Protein AF-A0A2H1G3E7-F1 (afdb_monomer_lite)

InterPro domains:
  IPR053247 G protein-coupled receptor GPR1/git3-like [PTHR42058] (2-161)

Structure (mmCIF, N/CA/C/O backbone):
data_AF-A0A2H1G3E7-F1
#
_entry.id   AF-A0A2H1G3E7-F1
#
loop_
_atom_site.group_PDB
_atom_site.id
_atom_site.type_symbol
_atom_site.label_atom_id
_atom_site.label_alt_id
_atom_site.label_comp_id
_atom_site.label_asym_id
_atom_site.label_entity_id
_atom_site.label_seq_id
_atom_site.pdbx_PDB_ins_code
_atom_site.Cartn_x
_atom_site.Cartn_y
_atom_site.Cartn_z
_atom_site.occupancy
_atom_site.B_iso_or_equiv
_atom_site.auth_seq_id
_atom_site.auth_comp_id
_atom_site.auth_asym_id
_atom_site.auth_atom_id
_atom_site.pdbx_PDB_model_num
ATOM 1 N N . MET A 1 1 ? 21.986 -1.055 -33.055 1.00 60.47 1 MET A N 1
ATOM 2 C CA . MET A 1 1 ? 22.393 -1.679 -31.779 1.00 60.47 1 MET A CA 1
ATOM 3 C C . MET A 1 1 ? 21.128 -1.886 -30.976 1.00 60.47 1 MET A C 1
ATOM 5 O O . MET A 1 1 ? 20.372 -0.934 -30.850 1.00 60.47 1 MET A O 1
ATOM 9 N N . SER A 1 2 ? 20.859 -3.111 -30.537 1.00 80.38 2 SER A N 1
ATOM 10 C CA . SER A 1 2 ? 19.642 -3.446 -29.790 1.00 80.38 2 SER A CA 1
ATOM 11 C C . SER A 1 2 ? 19.973 -3.584 -28.308 1.00 80.38 2 SER A C 1
ATOM 13 O O . SER A 1 2 ? 21.085 -3.990 -27.969 1.00 80.38 2 SER A O 1
ATOM 15 N N . CYS A 1 3 ? 19.028 -3.247 -27.433 1.00 80.50 3 CYS A N 1
ATOM 16 C CA . CYS A 1 3 ? 19.205 -3.453 -25.999 1.00 80.50 3 CYS A CA 1
ATOM 17 C C . CYS A 1 3 ? 19.366 -4.956 -25.694 1.00 80.50 3 CYS A C 1
ATOM 19 O O . CYS A 1 3 ? 18.672 -5.778 -26.302 1.00 80.50 3 CYS A O 1
ATOM 21 N N . PRO A 1 4 ? 20.277 -5.340 -24.781 1.00 85.31 4 PRO A N 1
ATOM 22 C CA . PRO A 1 4 ? 20.382 -6.724 -24.340 1.00 85.31 4 PRO A CA 1
ATOM 23 C C . PRO A 1 4 ? 19.099 -7.125 -23.606 1.00 85.31 4 PRO A C 1
ATOM 25 O O . PRO A 1 4 ? 18.548 -6.341 -22.838 1.00 85.31 4 PRO A O 1
ATOM 28 N N . VAL A 1 5 ? 18.621 -8.352 -23.810 1.00 82.94 5 VAL A N 1
ATOM 29 C CA . VAL A 1 5 ? 17.479 -8.876 -23.044 1.00 82.94 5 VAL A CA 1
ATOM 30 C C . VAL A 1 5 ? 17.823 -8.891 -21.545 1.00 82.94 5 VAL A C 1
ATOM 32 O O . VAL A 1 5 ? 18.939 -9.283 -21.199 1.00 82.94 5 VAL A O 1
ATOM 35 N N . PRO A 1 6 ? 16.922 -8.464 -20.637 1.00 82.19 6 PRO A N 1
ATOM 36 C CA . PRO A 1 6 ? 15.493 -8.161 -20.811 1.00 82.19 6 PRO A CA 1
ATOM 37 C C . PRO A 1 6 ? 15.154 -6.676 -21.077 1.00 82.19 6 PRO A C 1
ATOM 39 O O . PRO A 1 6 ? 13.992 -6.292 -20.960 1.00 82.19 6 PRO A O 1
ATOM 42 N N . PHE A 1 7 ? 16.135 -5.826 -21.381 1.00 84.44 7 PHE A N 1
ATOM 43 C CA . PHE A 1 7 ? 15.924 -4.388 -21.562 1.00 84.44 7 PHE A CA 1
ATOM 44 C C . PHE A 1 7 ? 15.283 -4.064 -22.916 1.00 84.44 7 PHE A C 1
ATOM 46 O O . PHE A 1 7 ? 15.568 -4.703 -23.928 1.00 84.44 7 PHE A O 1
ATOM 53 N N . LEU A 1 8 ? 14.435 -3.036 -22.935 1.00 84.19 8 LEU A N 1
ATOM 54 C CA . LEU A 1 8 ? 13.682 -2.596 -24.113 1.00 84.19 8 LEU A CA 1
ATOM 55 C C . LEU A 1 8 ? 14.099 -1.180 -24.516 1.00 84.19 8 LEU A C 1
ATOM 57 O O . LEU A 1 8 ? 14.437 -0.363 -23.659 1.00 84.19 8 LEU A O 1
ATOM 61 N N . SER A 1 9 ? 14.078 -0.885 -25.815 1.00 80.75 9 SER A N 1
ATOM 62 C CA . SER A 1 9 ? 14.388 0.452 -26.328 1.00 80.75 9 SER A CA 1
ATOM 63 C C . SER A 1 9 ? 13.268 1.431 -25.977 1.00 80.75 9 SER A C 1
ATOM 65 O O . SER A 1 9 ? 12.092 1.148 -26.203 1.00 80.75 9 SER A O 1
ATOM 67 N N . ALA A 1 10 ? 13.627 2.606 -25.456 1.00 74.31 10 ALA A N 1
ATOM 68 C CA . ALA A 1 10 ? 12.658 3.659 -25.151 1.00 74.31 10 ALA A CA 1
ATOM 69 C C . ALA A 1 10 ? 11.949 4.196 -26.408 1.00 74.31 10 ALA A C 1
ATOM 71 O O . ALA A 1 10 ? 10.805 4.636 -26.323 1.00 74.31 10 ALA A O 1
ATOM 72 N N . ALA A 1 11 ? 12.624 4.155 -27.563 1.00 74.19 11 ALA A N 1
ATOM 73 C CA . ALA A 1 11 ? 12.136 4.726 -28.818 1.00 74.19 11 ALA A CA 1
ATOM 74 C C . ALA A 1 11 ? 10.924 3.980 -29.402 1.00 74.19 11 ALA A C 1
ATOM 76 O O . ALA A 1 11 ? 10.157 4.568 -30.159 1.00 74.19 11 ALA A O 1
ATOM 77 N N . ASP A 1 12 ? 10.730 2.713 -29.027 1.00 76.69 12 ASP A N 1
ATOM 78 C CA . ASP A 1 12 ? 9.654 1.868 -29.560 1.00 76.69 12 ASP A CA 1
ATOM 79 C C . ASP A 1 12 ? 8.294 2.145 -28.896 1.00 76.69 12 ASP A C 1
ATOM 81 O O . ASP A 1 12 ? 7.263 1.634 -29.335 1.00 76.69 12 ASP A O 1
ATOM 85 N N . PHE A 1 13 ? 8.267 2.954 -27.832 1.00 74.44 13 PHE A N 1
ATOM 86 C CA . PHE A 1 13 ? 7.066 3.212 -27.045 1.00 74.44 13 PHE A CA 1
ATOM 87 C C . PHE A 1 13 ? 6.813 4.715 -26.924 1.00 74.44 13 PHE A C 1
ATOM 89 O O . PHE A 1 13 ? 7.654 5.430 -26.366 1.00 74.44 13 PHE A O 1
ATOM 96 N N . PRO A 1 14 ? 5.641 5.210 -27.364 1.00 68.56 14 PRO A N 1
ATOM 97 C CA . PRO A 1 14 ? 5.340 6.629 -27.283 1.00 68.56 14 PRO A CA 1
ATOM 98 C C . PRO A 1 14 ? 5.337 7.114 -25.820 1.00 68.56 14 PRO A C 1
ATOM 100 O O . PRO A 1 14 ? 5.073 6.334 -24.894 1.00 68.56 14 PRO A O 1
ATOM 103 N N . PRO A 1 15 ? 5.627 8.404 -25.587 1.00 63.38 15 PRO A N 1
ATOM 104 C CA . PRO A 1 15 ? 5.598 9.022 -24.262 1.00 63.38 15 PRO A CA 1
ATOM 105 C C . PRO A 1 15 ? 4.170 9.352 -23.778 1.00 63.38 15 PRO A C 1
ATOM 107 O O . PRO A 1 15 ? 4.004 10.166 -22.880 1.00 63.38 15 PRO A O 1
ATOM 110 N N . THR A 1 16 ? 3.130 8.770 -24.380 1.00 62.12 16 THR A N 1
ATOM 111 C CA . THR A 1 16 ? 1.725 9.083 -24.087 1.00 62.12 16 THR A CA 1
ATOM 112 C C . THR A 1 16 ? 1.050 7.978 -23.266 1.00 62.12 16 THR A C 1
ATOM 114 O O . THR A 1 16 ? 1.137 6.793 -23.602 1.00 62.12 16 THR A O 1
ATOM 117 N N . GLY A 1 17 ? 0.340 8.379 -22.203 1.00 58.88 17 GLY A N 1
ATOM 118 C CA . GLY A 1 17 ? -0.436 7.503 -21.317 1.00 58.88 17 GLY A CA 1
ATOM 119 C C . GLY A 1 17 ? 0.352 6.809 -20.192 1.00 58.88 17 GLY A C 1
ATOM 120 O O . GLY A 1 17 ? 1.562 6.596 -20.269 1.00 58.88 17 GLY A O 1
ATOM 121 N N . GLY A 1 18 ? -0.362 6.422 -19.128 1.00 63.31 18 GLY A N 1
ATOM 122 C CA . GLY A 1 18 ? 0.188 5.723 -17.959 1.00 63.31 18 GLY A CA 1
ATOM 123 C C . GLY A 1 18 ? 0.604 6.674 -16.840 1.00 63.31 18 GLY A C 1
ATOM 124 O O . GLY A 1 18 ? -0.182 6.876 -15.923 1.00 63.31 18 GLY A O 1
ATOM 125 N N . CYS A 1 19 ? 1.809 7.240 -16.922 1.00 59.06 19 CYS A N 1
ATOM 126 C CA . CYS A 1 19 ? 2.262 8.330 -16.059 1.00 59.06 19 CYS A CA 1
ATOM 127 C C . CYS A 1 19 ? 2.438 9.578 -16.931 1.00 59.06 19 CYS A C 1
ATOM 129 O O . CYS A 1 19 ? 3.456 9.734 -17.606 1.00 59.06 19 CYS A O 1
ATOM 131 N N . GLU A 1 20 ? 1.434 10.445 -16.968 1.00 51.34 20 GLU A N 1
ATOM 132 C CA . GLU A 1 20 ? 1.466 11.657 -17.786 1.00 51.34 20 GLU A CA 1
ATOM 133 C C . GLU A 1 20 ? 1.907 12.833 -16.906 1.00 51.34 20 GLU A C 1
ATOM 135 O O . GLU A 1 20 ? 1.096 13.676 -16.540 1.00 51.34 20 GLU A O 1
ATOM 140 N N . TYR A 1 21 ? 3.195 12.892 -16.523 1.00 47.47 21 TYR A N 1
ATOM 141 C CA . TYR A 1 21 ? 3.778 14.205 -16.222 1.00 47.47 21 TYR A CA 1
ATOM 142 C C . TYR A 1 21 ? 4.306 14.808 -17.512 1.00 47.47 21 TYR A C 1
ATOM 144 O O . TYR A 1 21 ? 5.062 14.190 -18.265 1.00 47.47 21 TYR A O 1
ATOM 152 N N . SER A 1 22 ? 3.892 16.045 -17.754 1.00 37.72 22 SER A N 1
ATOM 153 C CA . SER A 1 22 ? 4.557 16.935 -18.685 1.00 37.72 22 SER A CA 1
ATOM 154 C C . SER A 1 22 ? 6.003 17.099 -18.224 1.00 37.72 22 SER A C 1
ATOM 156 O O . SER A 1 22 ? 6.268 17.406 -17.063 1.00 37.72 22 SER A O 1
ATOM 158 N N . VAL A 1 23 ? 6.947 16.944 -19.148 1.00 43.62 23 VAL A N 1
ATOM 159 C CA . VAL A 1 23 ? 8.379 17.272 -19.009 1.00 43.62 23 VAL A CA 1
ATOM 160 C C . VAL A 1 23 ? 8.654 18.689 -18.455 1.00 43.62 23 VAL A C 1
ATOM 162 O O . VAL A 1 23 ? 9.810 19.035 -18.229 1.00 43.62 23 VAL A O 1
ATOM 165 N N . SER A 1 24 ? 7.624 19.509 -18.210 1.00 40.50 24 SER A N 1
ATOM 166 C CA . SER A 1 24 ? 7.722 20.849 -17.628 1.00 40.50 24 SER A CA 1
ATOM 167 C C . SER A 1 24 ? 7.839 20.916 -16.098 1.00 40.50 24 SER A C 1
ATOM 169 O O . SER A 1 24 ? 8.248 21.967 -15.616 1.00 40.50 24 SER A O 1
ATOM 171 N N . ASP A 1 25 ? 7.525 19.863 -15.328 1.00 41.25 25 ASP A N 1
ATOM 172 C CA . ASP A 1 25 ? 7.577 19.929 -13.846 1.00 41.25 25 ASP A CA 1
ATOM 173 C C . ASP A 1 25 ? 8.930 19.523 -13.230 1.00 41.25 25 ASP A C 1
ATOM 175 O O . ASP A 1 25 ? 9.170 19.747 -12.044 1.00 41.25 25 ASP A O 1
ATOM 179 N N . ILE A 1 26 ? 9.860 18.983 -14.026 1.00 43.03 26 ILE A N 1
ATOM 180 C CA . ILE A 1 26 ? 11.228 18.665 -13.583 1.00 43.03 26 ILE A CA 1
ATOM 181 C C . ILE A 1 26 ? 12.226 19.404 -14.475 1.00 43.03 26 ILE A C 1
ATOM 183 O O . ILE A 1 26 ? 12.980 18.816 -15.250 1.00 43.03 26 ILE A O 1
ATOM 187 N N . MET A 1 27 ? 12.265 20.729 -14.360 1.00 41.34 27 MET A N 1
ATOM 188 C CA . MET A 1 27 ? 13.462 21.458 -14.770 1.00 41.34 27 MET A CA 1
ATOM 189 C C . MET A 1 27 ? 14.613 21.049 -13.840 1.00 41.34 27 MET A C 1
ATOM 191 O O . MET A 1 27 ? 14.699 21.512 -12.708 1.00 41.34 27 MET A O 1
ATOM 195 N N . GLY A 1 28 ? 15.520 20.203 -14.330 1.00 42.50 28 GLY A N 1
ATOM 196 C CA . GLY A 1 28 ? 16.890 20.157 -13.818 1.00 42.50 28 GLY A CA 1
ATOM 197 C C . GLY A 1 28 ? 17.300 18.908 -13.040 1.00 42.50 28 GLY A C 1
ATOM 198 O O . GLY A 1 28 ? 17.544 18.958 -11.839 1.00 42.50 28 GLY A O 1
ATOM 199 N N . LYS A 1 29 ? 17.616 17.838 -13.771 1.00 38.09 29 LYS A N 1
ATOM 200 C CA . LYS A 1 29 ? 18.945 17.238 -13.604 1.00 38.09 29 LYS A CA 1
ATOM 201 C C . LYS A 1 29 ? 19.461 16.714 -14.936 1.00 38.09 29 LYS A C 1
ATOM 203 O O . LYS A 1 29 ? 19.309 15.555 -15.294 1.00 38.09 29 LYS A O 1
ATOM 208 N N . ILE A 1 30 ? 20.122 17.624 -15.645 1.00 40.31 30 ILE A N 1
ATOM 209 C CA . ILE A 1 30 ? 21.290 17.282 -16.446 1.00 40.31 30 ILE A CA 1
ATOM 210 C C . ILE A 1 30 ? 22.272 16.609 -15.478 1.00 40.31 30 ILE A C 1
ATOM 212 O O . ILE A 1 30 ? 22.965 17.283 -14.720 1.00 40.31 30 ILE A O 1
ATOM 216 N N . ILE A 1 31 ? 22.290 15.284 -15.459 1.00 41.94 31 ILE A N 1
ATOM 217 C CA . ILE A 1 31 ? 23.534 14.548 -15.273 1.00 41.94 31 ILE A CA 1
ATOM 218 C C . ILE A 1 31 ? 23.617 13.665 -16.523 1.00 41.94 31 ILE A C 1
ATOM 220 O O . ILE A 1 31 ? 22.784 12.789 -16.721 1.00 41.94 31 ILE A O 1
ATOM 224 N N . ASP A 1 32 ? 24.548 14.013 -17.413 1.00 37.50 32 ASP A N 1
ATOM 225 C CA . ASP A 1 32 ? 24.996 13.227 -18.577 1.00 37.50 32 ASP A CA 1
ATOM 226 C C . ASP A 1 32 ? 24.155 13.207 -19.877 1.00 37.50 32 ASP A C 1
ATOM 228 O O . ASP A 1 32 ? 24.193 12.243 -20.643 1.00 37.50 32 ASP A O 1
ATOM 232 N N . GLY A 1 33 ? 23.487 14.316 -20.219 1.00 42.19 33 GLY A N 1
ATOM 233 C CA . GLY A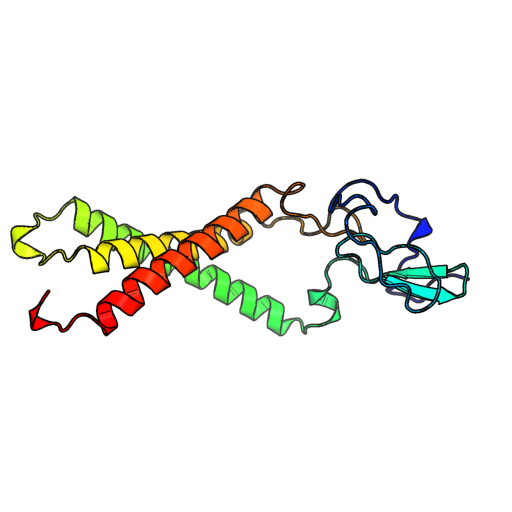 1 33 ? 23.233 14.668 -21.629 1.00 42.19 33 GLY A CA 1
ATOM 234 C C . GLY A 1 33 ? 22.388 13.698 -22.474 1.00 42.19 33 GLY A C 1
ATOM 235 O O . GLY A 1 33 ? 22.596 13.642 -23.683 1.00 42.19 33 GLY A O 1
ATOM 236 N N . ASN A 1 34 ? 21.433 12.965 -21.892 1.00 41.28 34 ASN A N 1
ATOM 237 C CA . ASN A 1 34 ? 20.484 12.141 -22.650 1.00 41.28 34 ASN A CA 1
ATOM 238 C C . ASN A 1 34 ? 19.019 12.350 -22.227 1.00 41.28 34 ASN A C 1
ATOM 240 O O . ASN A 1 34 ? 18.724 12.730 -21.097 1.00 41.28 34 ASN A O 1
ATOM 244 N N . LEU A 1 35 ? 18.147 12.125 -23.218 1.00 47.09 35 LEU A N 1
ATOM 245 C CA . LEU A 1 35 ? 16.694 12.312 -23.307 1.00 47.09 35 LEU A CA 1
ATOM 246 C C . LEU A 1 35 ? 15.921 12.100 -21.992 1.00 47.09 35 LEU A C 1
ATOM 248 O O . LEU A 1 35 ? 16.056 11.066 -21.345 1.00 47.09 35 LEU A O 1
ATOM 252 N N . ALA A 1 36 ? 15.074 13.080 -21.670 1.00 45.16 36 ALA A N 1
ATOM 253 C CA . ALA A 1 36 ? 14.205 13.128 -20.501 1.00 45.16 36 ALA A CA 1
ATOM 254 C C . ALA A 1 36 ? 13.469 11.800 -20.246 1.00 45.16 36 ALA A C 1
ATOM 256 O O . ALA A 1 36 ? 12.670 11.350 -21.069 1.00 45.16 36 ALA A O 1
ATOM 257 N N . ASP A 1 37 ? 13.742 11.200 -19.087 1.00 48.53 37 ASP A N 1
ATOM 258 C CA . ASP A 1 37 ? 13.033 10.021 -18.604 1.00 48.53 37 ASP A CA 1
ATOM 259 C C . ASP A 1 37 ? 11.610 10.427 -18.189 1.00 48.53 37 ASP A C 1
ATOM 261 O O . ASP A 1 37 ? 11.397 11.425 -17.488 1.00 48.53 37 ASP A O 1
ATOM 265 N N . LEU A 1 38 ? 10.620 9.6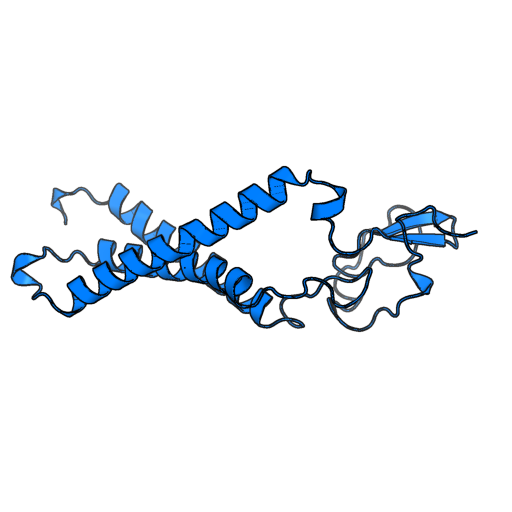78 -18.665 1.00 55.72 38 LEU A N 1
ATOM 266 C CA . LEU A 1 38 ? 9.231 9.826 -18.238 1.00 55.72 38 LEU A CA 1
ATOM 267 C C . LEU A 1 38 ? 9.076 9.355 -16.783 1.00 55.72 38 LEU A C 1
ATOM 269 O O . LEU A 1 38 ? 9.831 8.486 -16.339 1.00 55.72 38 LEU A O 1
ATOM 273 N N . PRO A 1 39 ? 8.066 9.852 -16.046 1.00 57.16 39 PRO A N 1
ATOM 274 C CA . PRO A 1 39 ? 7.836 9.451 -14.657 1.00 57.16 39 PRO A CA 1
ATOM 275 C C . PRO A 1 39 ? 7.748 7.944 -14.529 1.00 57.16 39 PRO A C 1
ATOM 277 O O . PRO A 1 39 ? 6.858 7.309 -15.095 1.00 57.16 39 PRO A O 1
ATOM 280 N N . GLY A 1 40 ? 8.620 7.365 -13.714 1.00 61.75 40 GLY A N 1
ATOM 281 C CA . GLY A 1 40 ? 8.494 5.970 -13.309 1.00 61.75 40 GLY A CA 1
ATOM 282 C C . GLY A 1 40 ? 8.962 4.942 -14.337 1.00 61.75 40 GLY A C 1
ATOM 283 O O . GLY A 1 40 ? 8.917 3.751 -14.018 1.00 61.75 40 GLY A O 1
ATOM 284 N N . ARG A 1 41 ? 9.462 5.355 -15.511 1.00 73.75 41 ARG A N 1
ATOM 285 C CA . ARG A 1 41 ? 10.339 4.484 -16.304 1.00 73.75 41 ARG A CA 1
ATOM 286 C C . ARG A 1 41 ? 11.716 4.439 -15.626 1.00 73.75 41 ARG A C 1
ATO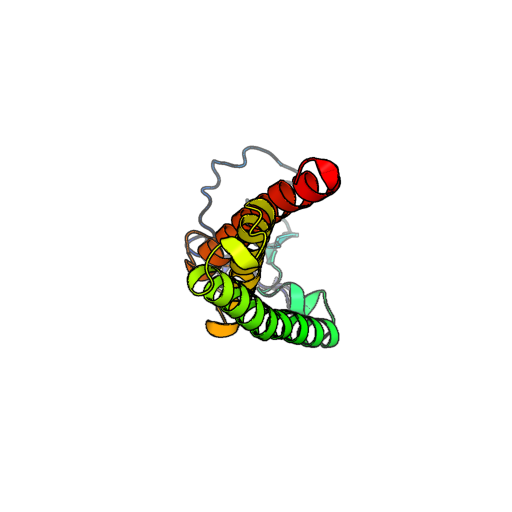M 288 O O . ARG A 1 41 ? 12.102 5.351 -14.905 1.00 73.75 41 ARG A O 1
ATOM 295 N N . LEU A 1 42 ? 12.403 3.308 -15.760 1.00 77.12 42 LEU A N 1
ATOM 296 C CA . LEU A 1 42 ? 13.769 3.120 -15.264 1.00 77.12 42 LEU A CA 1
ATOM 297 C C . LEU A 1 42 ? 14.658 2.946 -16.486 1.00 77.12 42 LEU A C 1
ATOM 299 O O . LEU A 1 42 ? 14.884 1.815 -16.930 1.00 77.12 42 LEU A O 1
ATOM 303 N N . CYS A 1 43 ? 15.081 4.064 -17.064 1.00 76.94 43 CYS A N 1
ATOM 304 C CA . CYS A 1 43 ? 15.848 4.082 -18.297 1.00 76.94 43 CYS A CA 1
ATOM 305 C C . CYS A 1 43 ? 17.270 4.592 -18.060 1.00 76.94 43 CYS A C 1
ATOM 307 O O . CYS A 1 43 ? 17.523 5.452 -17.221 1.00 76.94 43 CYS A O 1
ATOM 309 N N . SER A 1 44 ? 18.223 4.052 -18.814 1.00 75.31 44 SER A N 1
ATOM 310 C CA . SER A 1 44 ? 19.600 4.536 -18.821 1.00 75.31 44 SER A CA 1
ATOM 311 C C . SER A 1 44 ? 20.113 4.622 -20.253 1.00 75.31 44 SER A C 1
ATOM 313 O O . SER A 1 44 ? 19.832 3.755 -21.089 1.00 75.31 44 SER A O 1
ATOM 315 N N . ALA A 1 45 ? 20.841 5.696 -20.548 1.00 73.25 45 ALA A N 1
ATOM 316 C CA . ALA A 1 45 ? 21.474 5.886 -21.842 1.00 73.25 45 ALA A CA 1
ATOM 317 C C . ALA A 1 45 ? 22.734 5.020 -21.923 1.00 73.25 45 ALA A C 1
ATOM 319 O O . ALA A 1 45 ? 23.713 5.253 -21.220 1.00 73.25 45 ALA A O 1
ATOM 320 N N . VAL A 1 46 ? 22.704 4.008 -22.789 1.00 73.62 46 VAL A N 1
ATOM 321 C CA . VAL A 1 46 ? 23.855 3.126 -23.046 1.00 73.62 46 VAL A CA 1
ATOM 322 C C . VAL A 1 46 ? 24.779 3.760 -24.090 1.00 73.62 46 VAL A C 1
ATOM 324 O O . VAL A 1 46 ? 25.983 3.521 -24.120 1.00 73.62 46 VAL A O 1
ATOM 327 N N . THR A 1 47 ? 24.224 4.584 -24.977 1.00 72.44 47 THR A N 1
ATOM 328 C CA . THR A 1 47 ? 24.943 5.346 -26.008 1.00 72.44 47 THR A CA 1
ATOM 329 C C . THR A 1 47 ? 24.181 6.650 -26.269 1.00 72.44 47 THR A C 1
ATOM 331 O O . THR A 1 47 ? 23.003 6.735 -25.939 1.00 72.44 47 THR A O 1
ATOM 334 N N . SER A 1 48 ? 24.805 7.647 -26.907 1.00 67.62 48 SER A N 1
ATOM 335 C CA . SER A 1 48 ? 24.191 8.949 -27.247 1.00 67.62 48 SER A CA 1
ATOM 336 C C . SER A 1 48 ? 22.912 8.879 -28.098 1.00 67.62 48 SER A C 1
ATOM 338 O O . SER A 1 48 ? 22.222 9.881 -28.254 1.00 67.62 48 SER A O 1
ATOM 340 N N . THR A 1 49 ? 22.596 7.717 -28.674 1.00 67.44 49 THR A N 1
ATOM 341 C CA . THR A 1 49 ? 21.394 7.478 -29.488 1.00 67.44 49 THR A CA 1
ATOM 342 C C . THR A 1 49 ? 20.547 6.302 -28.999 1.00 67.44 49 THR A C 1
ATOM 344 O O . THR A 1 49 ? 19.519 6.009 -29.606 1.00 67.44 49 THR A O 1
ATOM 347 N N . LEU A 1 50 ? 20.958 5.610 -27.927 1.00 75.19 50 LEU A N 1
ATOM 348 C CA . LEU A 1 50 ? 20.293 4.400 -27.444 1.00 75.19 50 LEU A CA 1
ATOM 349 C C . LEU A 1 50 ? 20.028 4.476 -25.939 1.00 75.19 50 LEU A C 1
ATOM 351 O O . LEU A 1 50 ? 20.942 4.359 -25.118 1.00 75.19 50 LEU A O 1
ATOM 355 N N . THR A 1 51 ? 18.745 4.583 -25.605 1.00 78.25 51 THR A N 1
ATOM 356 C CA . THR A 1 51 ? 18.231 4.536 -24.236 1.00 78.25 51 THR A CA 1
ATOM 357 C C . THR A 1 51 ? 17.538 3.200 -24.004 1.00 78.25 51 THR A C 1
ATOM 359 O O . THR A 1 51 ? 16.562 2.876 -24.685 1.00 78.25 51 THR A O 1
ATOM 362 N N . CYS A 1 52 ? 18.039 2.430 -23.039 1.00 82.25 52 CYS A N 1
ATOM 363 C CA . CYS A 1 52 ? 17.489 1.130 -22.672 1.00 82.25 52 CYS A CA 1
ATOM 364 C C . CYS A 1 52 ? 16.748 1.229 -21.336 1.00 82.25 52 CYS A C 1
ATOM 366 O O . CYS A 1 52 ? 17.263 1.795 -20.373 1.00 82.25 52 CYS A O 1
ATOM 368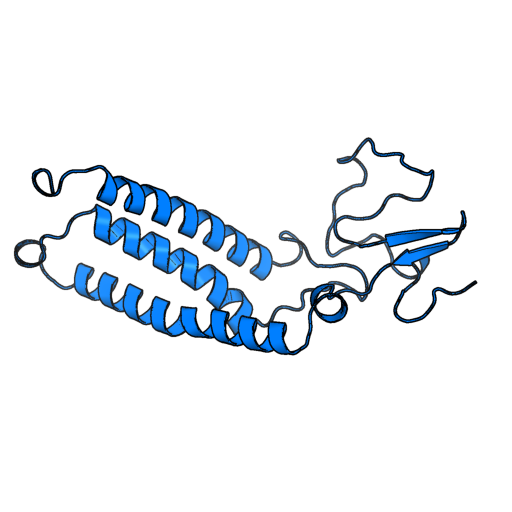 N N . CYS A 1 53 ? 15.549 0.656 -21.282 1.00 82.12 53 CYS A N 1
ATOM 369 C CA . CYS A 1 53 ? 14.653 0.715 -20.134 1.00 82.12 53 CYS A CA 1
ATOM 370 C C . CYS A 1 53 ? 14.391 -0.672 -19.552 1.00 82.12 53 CYS A C 1
ATOM 372 O O . CYS A 1 53 ? 14.307 -1.668 -20.280 1.00 82.12 53 CYS A O 1
ATOM 374 N N . LEU A 1 54 ? 14.228 -0.729 -18.231 1.00 84.75 54 LEU A N 1
ATOM 375 C CA . LEU A 1 54 ? 13.794 -1.936 -17.537 1.00 84.75 54 LEU A CA 1
ATOM 376 C C . LEU A 1 54 ? 12.289 -2.169 -17.779 1.00 84.75 54 LEU A C 1
ATOM 378 O O . LEU A 1 54 ? 11.502 -1.227 -17.648 1.00 84.75 54 LEU A O 1
ATOM 382 N N . PRO A 1 55 ? 11.858 -3.403 -18.096 1.00 84.88 55 PRO A N 1
ATOM 383 C CA . PRO A 1 55 ? 10.444 -3.712 -18.261 1.00 84.88 55 PRO A CA 1
ATOM 384 C C . PRO A 1 55 ? 9.643 -3.510 -16.967 1.00 84.88 55 PRO A C 1
ATOM 386 O O . PRO A 1 55 ? 10.105 -3.773 -15.850 1.00 84.88 55 PRO A O 1
ATOM 389 N N . CYS A 1 56 ? 8.392 -3.090 -17.135 1.00 81.69 56 CYS A N 1
ATOM 390 C CA . CYS A 1 56 ? 7.418 -2.926 -16.072 1.00 81.69 56 CYS A CA 1
ATOM 391 C C . CYS A 1 56 ? 6.982 -4.299 -15.543 1.00 81.69 56 CYS A C 1
ATOM 393 O O . CYS A 1 56 ? 6.095 -4.977 -16.047 1.00 81.69 56 CYS A O 1
ATOM 395 N N . ASN A 1 57 ? 7.717 -4.732 -14.533 1.00 76.56 57 ASN A N 1
ATOM 396 C CA . ASN A 1 57 ? 7.256 -4.886 -13.163 1.00 76.56 57 ASN A CA 1
ATOM 397 C C . ASN A 1 57 ? 8.526 -5.027 -12.324 1.00 76.56 57 ASN A C 1
ATOM 399 O O . ASN A 1 57 ? 9.008 -6.126 -12.072 1.00 76.56 57 ASN A O 1
ATOM 403 N N . LYS A 1 58 ? 9.118 -3.894 -11.925 1.00 72.88 58 LYS A N 1
ATOM 404 C CA . LYS A 1 58 ? 10.451 -3.849 -11.287 1.00 72.88 58 LYS A CA 1
ATOM 405 C C . LYS A 1 58 ? 10.644 -4.901 -10.187 1.00 72.88 58 LYS A C 1
ATOM 407 O O . LYS A 1 58 ? 11.703 -5.505 -10.081 1.00 72.88 58 LYS A O 1
ATOM 412 N N . GLN A 1 59 ? 9.579 -5.196 -9.441 1.00 75.75 59 GLN A N 1
ATOM 413 C CA . GLN A 1 59 ? 9.579 -6.182 -8.367 1.00 75.75 59 GLN A CA 1
ATOM 414 C C . GLN A 1 59 ? 9.991 -7.589 -8.823 1.00 75.75 59 GLN A C 1
ATOM 416 O O . GLN A 1 59 ? 10.704 -8.262 -8.092 1.00 75.75 59 GLN A O 1
ATOM 421 N N . LYS A 1 60 ? 9.615 -8.017 -10.033 1.00 78.81 60 LYS A N 1
ATOM 422 C CA . LYS A 1 60 ? 9.969 -9.337 -10.580 1.00 78.81 60 LYS A CA 1
ATOM 423 C C . LYS A 1 60 ? 11.455 -9.463 -10.923 1.00 78.81 60 LYS A C 1
ATOM 425 O O . LYS A 1 60 ? 11.982 -10.569 -10.954 1.00 78.81 60 LYS A O 1
ATOM 430 N N . TRP A 1 61 ? 12.111 -8.340 -11.197 1.00 78.38 61 TRP A N 1
ATOM 431 C CA . TRP A 1 61 ? 13.523 -8.290 -11.582 1.00 78.38 61 TRP A CA 1
ATOM 432 C C . TRP A 1 61 ? 14.442 -8.002 -10.395 1.00 78.38 61 TRP A C 1
ATOM 434 O O . TRP A 1 61 ? 15.613 -8.362 -10.429 1.00 78.38 61 TRP A O 1
ATOM 444 N N . THR A 1 62 ? 13.917 -7.370 -9.343 1.00 82.00 62 THR A N 1
ATOM 445 C CA . THR A 1 62 ? 14.673 -7.032 -8.129 1.00 82.00 62 THR A CA 1
ATOM 446 C C . THR A 1 62 ? 14.478 -8.045 -7.000 1.00 82.00 62 THR A C 1
ATOM 448 O O . THR A 1 62 ? 15.413 -8.287 -6.242 1.00 82.00 62 THR A O 1
ATOM 451 N N . TYR A 1 63 ? 13.288 -8.638 -6.868 1.00 81.88 63 TYR A N 1
ATOM 452 C CA . TYR A 1 63 ? 12.953 -9.531 -5.759 1.00 81.88 63 TYR A CA 1
ATOM 453 C C . TYR A 1 63 ? 12.749 -10.976 -6.217 1.00 81.88 63 TYR A C 1
ATOM 455 O O . TYR A 1 63 ? 12.321 -11.255 -7.336 1.00 81.88 63 TYR A O 1
ATOM 463 N N . THR A 1 64 ? 13.050 -11.912 -5.318 1.00 84.81 64 THR A N 1
ATOM 464 C CA . THR A 1 64 ? 12.849 -13.347 -5.538 1.00 84.81 64 THR A CA 1
ATOM 465 C C . THR A 1 64 ? 11.361 -13.711 -5.538 1.00 84.81 64 THR A C 1
ATOM 467 O O . THR A 1 64 ? 10.526 -13.000 -4.980 1.00 84.81 64 THR A O 1
ATOM 470 N N . ASN A 1 65 ? 11.009 -14.862 -6.120 1.00 81.31 65 ASN A N 1
ATOM 471 C CA . ASN A 1 65 ? 9.616 -15.338 -6.161 1.00 81.31 65 ASN A CA 1
ATOM 472 C C . ASN A 1 65 ? 8.988 -15.508 -4.763 1.00 81.31 65 ASN A C 1
ATOM 474 O O . ASN A 1 65 ? 7.783 -15.328 -4.599 1.00 81.31 65 ASN A O 1
ATOM 478 N N . GLU A 1 66 ? 9.813 -15.788 -3.752 1.00 84.12 66 GLU A N 1
ATOM 479 C CA . GLU A 1 66 ? 9.405 -15.886 -2.348 1.00 84.12 66 GLU A CA 1
ATOM 480 C C . GLU A 1 66 ? 8.814 -14.581 -1.805 1.00 84.12 66 GLU A C 1
ATOM 482 O O . GLU A 1 66 ? 7.866 -14.594 -1.021 1.00 84.12 66 GLU A O 1
ATOM 487 N N . PHE A 1 67 ? 9.334 -13.442 -2.261 1.00 83.44 67 PHE A N 1
ATOM 488 C CA . PHE A 1 67 ? 8.843 -12.133 -1.854 1.00 83.44 67 PHE A CA 1
ATOM 489 C C . PHE A 1 67 ? 7.408 -11.890 -2.330 1.00 83.44 67 PHE A C 1
ATOM 491 O O . PHE A 1 67 ? 6.577 -11.436 -1.547 1.00 83.44 67 PHE A O 1
ATOM 498 N N . ASN A 1 68 ? 7.093 -12.260 -3.576 1.00 81.00 68 ASN A N 1
ATOM 499 C CA . ASN A 1 68 ? 5.737 -12.122 -4.117 1.00 81.00 68 ASN A CA 1
ATOM 500 C C . ASN A 1 68 ? 4.738 -12.981 -3.333 1.00 81.00 68 ASN A C 1
ATOM 502 O O . ASN A 1 68 ? 3.670 -12.501 -2.966 1.00 81.00 68 ASN A O 1
ATOM 506 N N . ARG A 1 69 ? 5.124 -14.217 -2.983 1.00 85.25 69 ARG A N 1
ATOM 507 C CA . ARG A 1 69 ? 4.295 -15.099 -2.152 1.00 85.25 69 ARG A CA 1
ATOM 508 C C . ARG A 1 69 ? 4.025 -14.499 -0.771 1.00 85.25 69 ARG A C 1
ATOM 510 O O . ARG A 1 69 ? 2.891 -14.526 -0.304 1.00 85.25 69 ARG A O 1
ATOM 517 N N . ASN A 1 70 ? 5.047 -13.948 -0.121 1.00 87.38 70 ASN A N 1
ATOM 518 C CA . ASN A 1 70 ? 4.894 -13.344 1.203 1.00 87.38 70 ASN A CA 1
ATOM 519 C C . ASN A 1 70 ? 4.046 -12.062 1.164 1.00 87.38 70 ASN A C 1
ATOM 521 O O . ASN A 1 70 ? 3.261 -11.826 2.082 1.00 87.38 70 ASN A O 1
ATOM 525 N N . LEU A 1 71 ? 4.163 -11.261 0.100 1.00 85.56 71 LEU A N 1
ATOM 526 C CA . LEU A 1 71 ? 3.305 -10.095 -0.117 1.00 85.56 71 LEU A CA 1
ATOM 527 C C . LEU A 1 71 ? 1.837 -10.489 -0.298 1.00 85.56 71 LEU A C 1
ATOM 529 O O . LEU A 1 71 ? 0.972 -9.892 0.341 1.00 85.56 71 LEU A O 1
ATOM 533 N N . ASP A 1 72 ? 1.556 -11.518 -1.100 1.00 85.75 72 ASP A N 1
ATOM 534 C CA . ASP A 1 72 ? 0.190 -12.015 -1.291 1.00 85.75 72 ASP A CA 1
ATOM 535 C C . ASP A 1 72 ? -0.429 -12.473 0.035 1.00 85.75 72 ASP A C 1
ATOM 537 O O . ASP A 1 72 ? -1.574 -12.134 0.341 1.00 85.75 72 ASP A O 1
ATOM 541 N N . VAL A 1 73 ? 0.341 -13.183 0.867 1.00 88.38 73 VAL A N 1
ATOM 542 C CA . VAL A 1 73 ? -0.103 -13.584 2.210 1.00 88.38 73 VAL A CA 1
ATOM 543 C C . VAL A 1 73 ? -0.392 -12.357 3.079 1.00 88.38 73 VAL A C 1
ATOM 545 O O . VAL A 1 73 ? -1.439 -12.301 3.724 1.00 88.38 73 VAL A O 1
ATOM 548 N N . ALA A 1 74 ? 0.484 -11.349 3.074 1.00 86.88 74 ALA A N 1
ATOM 549 C CA . ALA A 1 74 ? 0.288 -10.128 3.853 1.00 86.88 74 ALA A CA 1
ATOM 550 C C . ALA A 1 74 ? -0.985 -9.365 3.441 1.00 86.88 74 ALA A C 1
ATOM 552 O O . ALA A 1 74 ? -1.730 -8.891 4.302 1.00 86.88 74 ALA A O 1
ATOM 553 N N . PHE A 1 75 ? -1.292 -9.286 2.143 1.00 88.62 75 PHE A N 1
ATOM 554 C CA . PHE A 1 75 ? -2.544 -8.685 1.678 1.00 88.62 75 PHE A CA 1
ATOM 555 C C . PHE A 1 75 ? -3.765 -9.493 2.120 1.00 88.62 75 PHE A C 1
ATOM 557 O O . PHE A 1 75 ? -4.745 -8.911 2.586 1.00 88.62 75 PHE A O 1
ATOM 564 N N . TRP A 1 76 ? -3.695 -10.824 2.072 1.00 91.25 76 TRP A N 1
ATOM 565 C CA . TRP A 1 76 ? -4.786 -11.684 2.530 1.00 91.25 76 TRP A CA 1
ATOM 566 C C . TRP A 1 76 ? -5.081 -11.562 4.027 1.00 91.25 76 TRP A C 1
ATOM 568 O O . TRP A 1 76 ? -6.247 -11.628 4.408 1.00 91.25 76 TRP A O 1
ATOM 578 N N . LEU A 1 77 ? -4.078 -11.313 4.876 1.00 92.12 77 LEU A N 1
ATOM 579 C CA . LEU A 1 77 ? -4.276 -11.097 6.319 1.00 92.12 77 LEU A CA 1
ATOM 580 C C . LEU A 1 77 ? -5.060 -9.814 6.649 1.00 92.12 77 LEU A C 1
ATOM 582 O O . LEU A 1 77 ? -5.683 -9.717 7.711 1.00 92.12 77 LEU A O 1
ATOM 586 N N . ASN A 1 78 ? -5.091 -8.840 5.735 1.00 93.12 78 ASN A N 1
ATOM 587 C CA . ASN A 1 78 ? -5.885 -7.624 5.915 1.00 93.12 78 ASN A CA 1
ATOM 588 C C . ASN A 1 78 ? -7.396 -7.881 5.767 1.00 93.12 78 ASN A C 1
ATOM 590 O O . ASN A 1 78 ? -8.192 -7.142 6.343 1.00 93.12 78 ASN A O 1
ATOM 594 N N . VAL A 1 79 ? -7.808 -8.949 5.072 1.00 93.31 79 VAL A N 1
ATOM 595 C CA . VAL A 1 79 ? -9.224 -9.314 4.884 1.00 93.31 79 VAL A CA 1
ATOM 596 C C . VAL A 1 79 ? -9.911 -9.711 6.203 1.00 93.31 79 VAL A C 1
ATOM 598 O O . VAL A 1 79 ? -10.891 -9.058 6.566 1.00 93.31 79 VAL A O 1
ATOM 601 N N . PRO A 1 80 ? -9.440 -10.721 6.967 1.00 94.94 80 PRO A N 1
ATOM 602 C CA . PRO A 1 80 ? -10.058 -11.073 8.246 1.00 94.94 80 PRO A C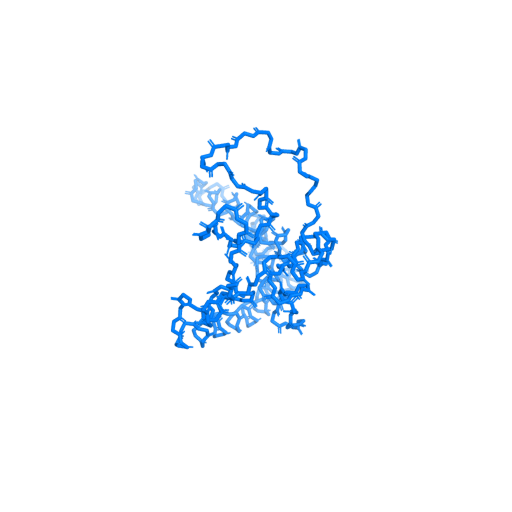A 1
ATOM 603 C C . PRO A 1 80 ? -9.935 -9.942 9.272 1.00 94.94 80 PRO A C 1
ATOM 605 O O . PRO A 1 80 ? -10.851 -9.745 10.069 1.00 94.94 80 PRO A O 1
ATOM 608 N N . SER A 1 81 ? -8.849 -9.162 9.216 1.00 93.81 81 SER A N 1
ATOM 609 C CA . SER A 1 81 ? -8.663 -7.988 10.075 1.00 93.81 81 SER A CA 1
ATOM 610 C C . SER A 1 81 ? -9.755 -6.943 9.833 1.00 93.81 81 SER A C 1
ATOM 612 O O . SER A 1 81 ? -10.384 -6.483 10.783 1.00 93.81 81 SER A O 1
ATOM 614 N N . LEU A 1 82 ? -10.055 -6.630 8.567 1.00 94.69 82 LEU A N 1
ATOM 615 C CA . LEU A 1 82 ? -11.145 -5.723 8.206 1.00 94.69 82 LEU A CA 1
ATOM 616 C C . LEU A 1 82 ? -12.503 -6.242 8.696 1.00 94.69 82 LEU A C 1
ATOM 618 O O . LEU A 1 82 ? -13.282 -5.475 9.253 1.00 94.69 82 LEU A O 1
ATOM 622 N N . ILE A 1 83 ? -12.777 -7.540 8.532 1.00 95.06 83 ILE A N 1
ATOM 623 C CA . ILE A 1 83 ? -14.030 -8.153 8.998 1.00 95.06 83 ILE A CA 1
ATOM 624 C C . ILE A 1 83 ? -14.171 -7.991 10.516 1.00 95.06 83 ILE A C 1
ATOM 626 O O . ILE A 1 83 ? -15.214 -7.544 10.989 1.00 95.06 83 ILE A O 1
ATOM 630 N N . ALA A 1 84 ? -13.121 -8.298 11.280 1.00 94.56 84 ALA A N 1
ATOM 631 C CA . ALA A 1 84 ? -13.129 -8.140 12.730 1.00 94.56 84 ALA A CA 1
ATOM 632 C C . ALA A 1 84 ? -13.356 -6.676 13.152 1.00 94.56 84 ALA A C 1
ATOM 634 O O . ALA A 1 84 ? -14.178 -6.411 14.027 1.00 94.56 84 ALA A O 1
ATOM 635 N N . LEU A 1 85 ? -12.693 -5.717 12.496 1.00 93.62 85 LEU A N 1
ATOM 636 C CA . LEU A 1 85 ? -12.852 -4.284 12.772 1.00 93.62 85 LEU A CA 1
ATOM 637 C C . LEU A 1 85 ? -14.269 -3.781 12.467 1.00 93.62 85 LEU A C 1
ATOM 639 O O . LEU A 1 85 ? -14.847 -3.039 13.260 1.00 93.62 85 LEU A O 1
ATOM 643 N N . VAL A 1 86 ? -14.863 -4.221 11.356 1.00 93.06 86 VAL A N 1
ATOM 644 C CA . VAL A 1 86 ? -16.248 -3.884 11.003 1.00 93.06 86 VAL A CA 1
ATOM 645 C C . VAL A 1 86 ? -17.226 -4.486 12.012 1.00 93.06 86 VAL A C 1
ATOM 647 O O . VAL A 1 86 ? -18.142 -3.794 12.452 1.00 93.06 86 VAL A O 1
ATOM 650 N N . LEU A 1 87 ? -17.019 -5.732 12.450 1.00 91.44 87 LEU A N 1
ATOM 651 C CA . LEU A 1 87 ? -17.841 -6.348 13.497 1.00 91.44 87 LEU A CA 1
ATOM 652 C C . LEU A 1 87 ? -17.735 -5.599 14.830 1.00 91.44 87 LEU A C 1
ATOM 654 O O . LEU A 1 87 ? -18.750 -5.416 15.505 1.00 91.44 87 LEU A O 1
ATOM 658 N N . LEU A 1 88 ? -16.546 -5.114 15.196 1.00 89.50 88 LEU A N 1
ATOM 659 C CA . LEU A 1 88 ? -16.366 -4.261 16.374 1.00 89.50 88 LEU A CA 1
ATOM 660 C C . LEU A 1 88 ? -17.126 -2.937 16.230 1.00 89.50 88 LEU A C 1
ATOM 662 O O . LEU A 1 88 ? -17.841 -2.546 17.151 1.00 89.50 88 LEU A O 1
ATOM 666 N N . LEU A 1 89 ? -17.060 -2.284 15.067 1.00 89.06 89 LEU A N 1
ATOM 667 C CA . LEU A 1 89 ? -17.815 -1.055 14.793 1.00 89.06 89 LEU A CA 1
ATOM 668 C C . LEU A 1 89 ? -19.335 -1.279 14.820 1.00 89.06 89 LEU A C 1
ATOM 670 O O . LEU A 1 89 ? -20.067 -0.446 15.351 1.00 89.06 89 LEU A O 1
ATOM 674 N N . ILE A 1 90 ? -19.823 -2.411 14.308 1.00 90.19 90 ILE A N 1
ATOM 675 C CA . ILE A 1 90 ? -21.247 -2.778 14.363 1.00 90.19 90 ILE A CA 1
ATOM 676 C C . ILE A 1 90 ? -21.674 -3.056 15.804 1.00 90.19 90 ILE A C 1
ATOM 678 O O . ILE A 1 90 ? -22.705 -2.556 16.249 1.00 90.19 90 ILE A O 1
ATOM 682 N N . THR A 1 91 ? -20.861 -3.801 16.556 1.00 88.25 91 THR A N 1
ATOM 683 C CA . THR A 1 91 ? -21.075 -4.026 17.995 1.00 88.25 91 THR A CA 1
ATOM 684 C C . THR A 1 91 ? -21.145 -2.693 18.724 1.00 88.25 91 THR A C 1
ATOM 686 O O . THR A 1 91 ? -21.955 -2.506 19.635 1.00 88.25 91 THR A O 1
ATOM 689 N N . PHE A 1 92 ? -20.342 -1.726 18.277 1.00 81.88 92 PHE A N 1
ATOM 690 C CA . PHE A 1 92 ? -20.420 -0.380 18.783 1.00 81.88 92 PHE A CA 1
ATOM 691 C C . PHE A 1 92 ? -21.733 0.322 18.413 1.00 81.88 92 PHE A C 1
ATOM 693 O O . PHE A 1 92 ? -22.426 0.820 19.292 1.00 81.88 92 PHE A O 1
ATOM 700 N N . ALA A 1 93 ? -22.169 0.302 17.164 1.00 83.75 93 ALA A N 1
ATOM 701 C CA . ALA A 1 93 ? -23.446 0.913 16.798 1.00 83.75 93 ALA A CA 1
ATOM 702 C C . ALA A 1 93 ? -24.665 0.283 17.515 1.00 83.75 93 ALA A C 1
ATOM 704 O O . ALA A 1 93 ? -25.595 1.000 17.879 1.00 83.75 93 ALA A O 1
ATOM 705 N N . ALA A 1 94 ? -24.658 -1.035 17.740 1.00 84.19 94 ALA A N 1
ATOM 706 C CA . ALA A 1 94 ? -25.802 -1.771 18.280 1.00 84.19 94 ALA A CA 1
ATOM 707 C C . ALA A 1 94 ? -25.921 -1.734 19.816 1.00 84.19 94 ALA A C 1
ATOM 709 O O . ALA A 1 94 ? -27.033 -1.801 20.342 1.00 84.19 94 ALA A O 1
ATOM 710 N N . LEU A 1 95 ? -24.802 -1.652 20.550 1.00 79.12 95 LEU A N 1
ATOM 711 C CA . LEU A 1 95 ? -24.811 -1.768 22.012 1.00 79.12 95 LEU A CA 1
ATOM 712 C C . LEU A 1 95 ? -24.843 -0.386 22.704 1.00 79.12 95 LEU A C 1
ATOM 714 O O . LEU A 1 95 ? -23.957 0.439 22.442 1.00 79.12 95 LEU A O 1
ATOM 718 N N . PRO A 1 96 ? -25.808 -0.124 23.617 1.00 61.16 96 PRO A N 1
ATOM 719 C CA . PRO A 1 96 ? -25.957 1.172 24.271 1.00 61.16 96 PRO A CA 1
ATOM 720 C C . PRO A 1 96 ? -24.704 1.590 25.053 1.00 61.16 96 PRO A C 1
ATOM 722 O O . PRO A 1 96 ? -24.114 0.806 25.801 1.00 61.16 96 PRO A O 1
ATOM 725 N N . ALA A 1 97 ? -24.342 2.873 24.933 1.00 59.69 97 ALA A N 1
ATOM 726 C CA . ALA A 1 97 ? -23.125 3.469 25.500 1.00 59.69 97 ALA A CA 1
ATOM 727 C C . ALA A 1 97 ? -22.963 3.272 27.021 1.00 59.69 97 ALA A C 1
ATOM 729 O O . ALA A 1 97 ? -21.842 3.302 27.523 1.00 59.69 97 ALA A O 1
ATOM 730 N N . LYS A 1 98 ? -24.063 3.006 27.740 1.00 55.03 98 LYS A N 1
ATOM 731 C CA . LYS A 1 98 ? -24.090 2.790 29.194 1.00 55.03 98 LYS A CA 1
ATOM 732 C C . LYS A 1 98 ? -23.309 1.565 29.685 1.00 55.03 98 LYS A C 1
ATOM 734 O O . LYS A 1 98 ? -22.901 1.582 30.836 1.00 55.03 98 LYS A O 1
ATOM 739 N N . GLN A 1 99 ? -23.111 0.525 28.867 1.00 53.62 99 GLN A N 1
ATOM 740 C CA . GLN A 1 99 ? -22.323 -0.658 29.268 1.00 53.62 99 GLN A CA 1
ATOM 741 C C . GLN A 1 99 ? -20.946 -0.745 28.601 1.00 53.62 99 GLN A C 1
ATOM 743 O O . GLN A 1 99 ? -20.077 -1.456 29.087 1.00 53.62 99 GLN A O 1
ATOM 748 N N . SER A 1 100 ? -20.724 -0.032 27.494 1.00 54.88 100 SER A N 1
ATOM 749 C CA . SER A 1 100 ? -19.515 -0.220 26.686 1.00 54.88 100 SER A CA 1
ATOM 750 C C . SER A 1 100 ? -18.312 0.624 27.123 1.00 54.88 100 SER A C 1
ATOM 752 O O . SER A 1 100 ? -17.245 0.397 26.559 1.00 54.88 100 SER A O 1
ATOM 754 N N . HIS A 1 101 ? -18.464 1.623 28.009 1.00 58.72 101 HIS A N 1
ATOM 755 C CA . HIS A 1 101 ? -17.442 2.674 28.207 1.00 58.72 101 HIS A CA 1
ATOM 756 C C . HIS A 1 101 ? -16.877 3.144 26.857 1.00 58.72 101 HIS A C 1
ATOM 758 O O . HIS A 1 101 ? -15.675 3.102 26.597 1.00 58.72 101 HIS A O 1
ATOM 764 N N . ARG A 1 102 ? -17.777 3.471 25.917 1.00 60.84 102 ARG A N 1
ATOM 765 C CA . ARG A 1 102 ? -17.383 3.752 24.539 1.00 60.84 102 ARG A CA 1
ATOM 766 C C . ARG A 1 102 ? -16.588 5.044 24.485 1.00 60.84 102 ARG A C 1
ATOM 768 O O . ARG A 1 102 ? -17.157 6.126 24.376 1.00 60.84 102 ARG A O 1
ATOM 775 N N . HIS A 1 103 ? -15.276 4.902 24.524 1.00 72.81 103 HIS A N 1
ATOM 776 C CA . HIS A 1 103 ? -14.397 6.037 24.438 1.00 72.81 103 HIS A CA 1
ATOM 777 C C . HIS A 1 103 ? -14.164 6.390 22.967 1.00 72.81 103 HIS A C 1
ATOM 779 O O . HIS A 1 103 ? -13.840 5.525 22.147 1.00 72.81 103 HIS A O 1
ATOM 785 N N . TYR A 1 104 ? -14.383 7.660 22.621 1.00 76.38 104 TYR A N 1
ATOM 786 C CA . TYR A 1 104 ? -14.350 8.156 21.239 1.00 76.38 104 TYR A CA 1
ATOM 787 C C . TYR A 1 104 ? -13.025 7.822 20.534 1.00 76.38 104 TYR A C 1
ATOM 789 O O . TYR A 1 104 ? -13.017 7.507 19.343 1.00 76.38 104 TYR A O 1
ATOM 797 N N . LEU A 1 105 ? -11.930 7.755 21.300 1.00 82.69 105 LEU A N 1
ATOM 798 C CA . LEU A 1 105 ? -10.619 7.345 20.802 1.00 82.69 105 LEU A CA 1
ATOM 799 C C . LEU A 1 105 ? -10.585 5.919 20.230 1.00 82.69 105 LEU A C 1
ATOM 801 O O . LEU A 1 105 ? -9.947 5.700 19.202 1.00 82.69 105 LEU A O 1
ATOM 805 N N . ASN A 1 106 ? -11.290 4.954 20.831 1.00 85.69 106 ASN A N 1
ATOM 806 C CA . ASN A 1 106 ? -11.295 3.576 20.327 1.00 85.69 106 ASN A CA 1
ATOM 807 C C . ASN A 1 106 ? -12.106 3.451 19.024 1.00 85.69 106 ASN A C 1
ATOM 809 O O . ASN A 1 106 ? -11.741 2.696 18.124 1.00 85.69 106 ASN A O 1
ATOM 813 N N . ILE A 1 107 ? -13.178 4.241 18.878 1.00 88.19 107 ILE A N 1
ATOM 814 C CA . ILE A 1 107 ? -13.939 4.304 17.621 1.00 88.19 107 ILE A CA 1
ATOM 815 C C . ILE A 1 107 ? -13.061 4.888 16.510 1.00 88.19 107 ILE A C 1
ATOM 817 O O . ILE A 1 107 ? -12.960 4.292 15.440 1.00 88.19 107 ILE A O 1
ATOM 821 N N . GLY A 1 108 ? -12.405 6.025 16.770 1.00 87.75 108 GLY A N 1
ATOM 822 C CA . GLY A 1 108 ? -11.521 6.683 15.805 1.00 87.75 108 GLY A CA 1
ATOM 823 C C . GLY A 1 108 ? -10.374 5.779 15.348 1.00 87.75 108 GLY A C 1
ATOM 824 O O . GLY A 1 108 ? -10.084 5.705 14.153 1.00 87.75 108 GLY A O 1
ATOM 825 N N . LEU A 1 109 ? -9.787 5.016 16.277 1.00 90.31 109 LEU A N 1
ATOM 826 C CA . LEU A 1 109 ? -8.763 4.018 15.970 1.00 90.31 109 LEU A CA 1
ATOM 827 C C . LEU A 1 109 ? -9.304 2.892 15.075 1.00 90.31 109 LEU A C 1
ATOM 829 O O . LEU A 1 109 ? -8.685 2.572 14.061 1.00 90.31 109 LEU A O 1
ATOM 833 N N . CYS A 1 110 ? -10.470 2.324 15.406 1.00 92.00 110 CYS A N 1
ATOM 834 C CA . CYS A 1 110 ? -11.095 1.266 14.604 1.00 92.00 110 CYS A CA 1
ATOM 835 C C . CYS A 1 110 ? -11.439 1.744 13.186 1.00 92.00 110 CYS A C 1
ATOM 837 O O . CYS A 1 110 ? -11.229 1.009 12.220 1.00 92.00 110 CYS A O 1
ATOM 839 N N . VAL A 1 111 ? -11.930 2.980 13.038 1.00 92.25 111 VAL A N 1
ATOM 840 C CA . VAL A 1 111 ? -12.212 3.587 11.728 1.00 92.25 111 VAL A CA 1
ATOM 841 C C . VAL A 1 111 ? -10.920 3.778 10.927 1.00 92.25 111 VAL A C 1
ATOM 843 O O . VAL A 1 111 ? -10.867 3.377 9.766 1.00 92.25 111 VAL A O 1
ATOM 846 N N . GLY A 1 112 ? -9.858 4.313 11.541 1.00 93.62 112 GLY A N 1
ATOM 847 C CA . GLY A 1 112 ? -8.557 4.492 10.885 1.00 93.62 112 GLY A CA 1
ATOM 848 C C . GLY A 1 112 ? -7.942 3.176 10.398 1.00 93.62 112 GLY A C 1
ATOM 849 O O . GLY A 1 112 ? -7.536 3.072 9.240 1.00 93.62 112 GLY A O 1
ATOM 850 N N . LEU A 1 113 ? -7.950 2.140 11.245 1.00 94.19 113 LEU A N 1
ATOM 851 C CA . LEU A 1 113 ? -7.490 0.797 10.874 1.00 94.19 113 LEU A CA 1
ATOM 852 C C . LEU A 1 113 ? -8.355 0.166 9.775 1.00 94.19 113 LEU A C 1
ATOM 854 O O . LEU A 1 113 ? -7.820 -0.495 8.890 1.00 94.19 113 LEU A O 1
ATOM 858 N N . SER A 1 114 ? -9.670 0.399 9.782 1.00 94.88 114 SER A N 1
ATOM 859 C CA . SER A 1 114 ? -10.560 -0.111 8.731 1.00 94.88 114 SER A CA 1
ATOM 860 C C . SER A 1 114 ? -10.213 0.494 7.368 1.00 94.88 114 SER A C 1
ATOM 862 O O . SER A 1 114 ? -10.082 -0.239 6.389 1.00 94.88 114 SER A O 1
ATOM 864 N N . LEU A 1 115 ? -9.990 1.814 7.302 1.00 95.06 115 LEU A N 1
ATOM 865 C CA . LEU A 1 115 ? -9.548 2.497 6.077 1.00 95.06 115 LEU A CA 1
ATOM 866 C C . LEU A 1 115 ? -8.185 1.977 5.601 1.00 95.06 115 LEU A C 1
ATOM 868 O O . LEU A 1 115 ? -8.001 1.729 4.410 1.00 95.06 115 LEU A O 1
ATOM 872 N N . LEU A 1 116 ? -7.255 1.744 6.531 1.00 95.00 116 LEU A N 1
ATOM 873 C CA . LEU A 1 116 ? -5.948 1.173 6.216 1.00 95.00 116 LEU A CA 1
ATOM 874 C C . LEU A 1 116 ? -6.062 -0.243 5.633 1.00 95.00 116 LEU A C 1
ATOM 876 O O . LEU A 1 116 ? -5.430 -0.541 4.624 1.00 95.00 116 LEU A O 1
ATOM 880 N N . CYS A 1 117 ? -6.889 -1.112 6.218 1.00 94.81 117 CYS A N 1
ATOM 881 C CA . CYS A 1 117 ? -7.100 -2.455 5.681 1.00 94.81 117 CYS A CA 1
ATOM 882 C C . CYS A 1 117 ? -7.762 -2.415 4.294 1.00 94.81 117 CYS A C 1
ATOM 884 O O . CYS A 1 117 ? -7.352 -3.160 3.403 1.00 94.81 117 CYS A O 1
ATOM 886 N N . ILE A 1 118 ? -8.728 -1.514 4.066 1.00 93.31 118 ILE A N 1
ATOM 887 C CA . ILE A 1 118 ? -9.366 -1.323 2.750 1.00 93.31 118 ILE A CA 1
ATOM 888 C C . ILE A 1 118 ? -8.327 -0.970 1.677 1.00 93.31 118 ILE A C 1
ATOM 890 O O . ILE A 1 118 ? -8.404 -1.495 0.564 1.00 93.31 118 ILE A O 1
ATOM 894 N N . ALA A 1 119 ? -7.318 -0.162 2.014 1.00 93.25 119 ALA A N 1
ATOM 895 C CA . ALA A 1 119 ? -6.243 0.203 1.094 1.00 93.25 119 ALA A CA 1
ATOM 896 C C . ALA A 1 119 ? -5.527 -1.014 0.483 1.00 93.25 119 ALA A C 1
ATOM 898 O O . ALA A 1 119 ? -5.154 -0.977 -0.690 1.00 93.25 119 ALA A O 1
ATOM 899 N N . PHE A 1 120 ? -5.381 -2.097 1.251 1.00 90.69 120 PHE A N 1
ATOM 900 C CA . PHE A 1 120 ? -4.739 -3.343 0.823 1.00 90.69 120 PHE A CA 1
ATOM 901 C C . PHE A 1 120 ? -5.707 -4.348 0.190 1.00 90.69 120 PHE A C 1
ATOM 903 O O . PHE A 1 120 ? -5.310 -5.136 -0.667 1.00 90.69 120 PHE A O 1
ATOM 910 N N . VAL A 1 121 ? -6.988 -4.307 0.559 1.00 91.25 121 VAL A N 1
ATOM 911 C CA . VAL A 1 121 ? -8.017 -5.186 -0.019 1.00 91.25 121 VAL A CA 1
ATOM 912 C C . VAL A 1 121 ? -8.371 -4.777 -1.455 1.00 91.25 121 VAL A C 1
ATOM 914 O O . VAL A 1 121 ? -8.588 -5.646 -2.297 1.00 91.25 121 VAL A O 1
ATOM 917 N N . ILE A 1 122 ? -8.378 -3.477 -1.771 1.00 88.88 122 ILE A N 1
ATOM 918 C CA . ILE A 1 122 ? -8.668 -2.959 -3.124 1.00 88.88 122 ILE A CA 1
ATOM 919 C C . ILE A 1 122 ? -7.766 -3.580 -4.215 1.00 88.88 122 ILE A C 1
ATOM 921 O O . ILE A 1 122 ? -8.312 -4.126 -5.183 1.00 88.88 122 ILE A O 1
ATOM 925 N N . PRO A 1 123 ? -6.419 -3.535 -4.108 1.00 84.88 123 PRO A N 1
ATOM 926 C CA . PRO A 1 123 ? -5.542 -4.139 -5.111 1.00 84.88 123 PRO A CA 1
ATOM 927 C C . PRO A 1 123 ? -5.646 -5.670 -5.136 1.00 84.88 123 PRO A C 1
ATOM 929 O O . PRO A 1 123 ? -5.502 -6.264 -6.203 1.00 84.88 123 PRO A O 1
ATOM 932 N N . LEU A 1 124 ? -5.973 -6.315 -4.010 1.00 85.06 124 LEU A N 1
ATOM 933 C CA . LEU A 1 124 ? -6.168 -7.766 -3.954 1.00 85.06 124 LEU A CA 1
ATOM 934 C C . LEU A 1 124 ? -7.422 -8.213 -4.723 1.00 85.06 124 LEU A C 1
ATOM 936 O O . LEU A 1 124 ? -7.382 -9.202 -5.456 1.00 85.06 124 LEU A O 1
ATOM 940 N N . ALA A 1 125 ? -8.521 -7.468 -4.581 1.00 81.12 125 ALA A N 1
ATOM 941 C CA . ALA A 1 125 ? -9.784 -7.752 -5.256 1.00 81.12 125 ALA A CA 1
ATOM 942 C C . ALA A 1 125 ? -9.731 -7.432 -6.755 1.00 81.12 125 ALA A C 1
ATOM 944 O O . ALA A 1 125 ? -10.268 -8.183 -7.566 1.00 81.12 125 ALA A O 1
ATOM 945 N N . SER A 1 126 ? -9.075 -6.329 -7.125 1.00 78.44 126 SER A N 1
ATOM 946 C CA . SER A 1 126 ? -9.059 -5.856 -8.515 1.00 78.44 126 SER A CA 1
ATOM 947 C C . SER A 1 126 ? -7.969 -6.510 -9.368 1.00 78.44 126 SER A C 1
ATOM 949 O O . SER A 1 126 ? -8.083 -6.468 -10.587 1.00 78.44 126 SER A O 1
ATOM 951 N N . ARG A 1 127 ? -6.920 -7.091 -8.752 1.00 76.69 127 ARG A N 1
ATOM 952 C CA . ARG A 1 127 ? -5.690 -7.565 -9.425 1.00 76.69 127 ARG A CA 1
ATOM 953 C C . ARG A 1 127 ? -5.247 -6.606 -10.544 1.00 76.69 127 ARG A C 1
ATOM 955 O O . ARG A 1 127 ? -5.223 -6.999 -11.708 1.00 76.69 127 ARG A O 1
ATOM 962 N N . PRO A 1 128 ? -4.966 -5.335 -10.208 1.00 73.50 128 PRO A N 1
ATOM 963 C CA . PRO A 1 128 ? -4.767 -4.304 -11.211 1.00 73.50 128 PRO A CA 1
ATOM 964 C C . PRO A 1 128 ? -3.533 -4.590 -12.069 1.00 73.50 128 PRO A C 1
ATOM 966 O O . PRO A 1 128 ? -2.465 -4.923 -11.552 1.00 73.50 128 PRO A O 1
ATOM 969 N N . ASP A 1 129 ? -3.660 -4.366 -13.375 1.00 77.44 129 ASP A N 1
ATOM 970 C CA . ASP A 1 129 ? -2.510 -4.296 -14.270 1.00 77.44 129 ASP A CA 1
ATOM 971 C C . ASP A 1 129 ? -1.690 -3.042 -13.935 1.00 77.44 129 ASP A C 1
ATOM 973 O O . ASP A 1 129 ? -2.043 -1.921 -14.310 1.00 77.44 129 ASP A O 1
ATOM 977 N N . TYR A 1 130 ? -0.574 -3.228 -13.223 1.00 78.69 130 TYR A N 1
ATOM 978 C CA . TYR A 1 130 ? 0.332 -2.148 -12.796 1.00 78.69 130 TYR A CA 1
ATOM 979 C C . TYR A 1 130 ? 0.985 -1.387 -13.960 1.00 78.69 130 TYR A C 1
ATOM 981 O O . TYR A 1 130 ? 1.554 -0.312 -13.762 1.00 78.69 130 TYR A O 1
ATOM 989 N N . CYS A 1 131 ? 0.921 -1.944 -15.166 1.00 84.44 131 CYS A N 1
ATOM 990 C CA . CYS A 1 131 ? 1.613 -1.453 -16.344 1.00 84.44 131 CYS A CA 1
ATOM 991 C C . CYS A 1 131 ? 0.600 -0.982 -17.388 1.00 84.44 131 CYS A C 1
ATOM 993 O O . CYS A 1 131 ? -0.351 -1.688 -17.722 1.00 84.44 131 CYS A O 1
ATOM 995 N N . TYR A 1 132 ? 0.802 0.231 -17.897 1.00 79.12 132 TYR A N 1
ATOM 996 C CA . TYR A 1 132 ? 0.051 0.754 -19.035 1.00 79.12 132 TYR A CA 1
ATOM 997 C C . TYR A 1 132 ? 0.580 0.157 -20.346 1.00 79.12 132 TYR A C 1
ATOM 999 O O . TYR A 1 132 ? -0.188 -0.232 -21.220 1.00 79.12 132 TYR A O 1
ATOM 1007 N N . ASN A 1 133 ? 1.907 0.035 -20.452 1.00 79.69 133 ASN A N 1
ATOM 1008 C CA . ASN A 1 133 ? 2.605 -0.690 -21.512 1.00 79.69 133 ASN A CA 1
ATOM 1009 C C . ASN A 1 133 ? 3.830 -1.423 -20.928 1.00 79.69 133 ASN A C 1
ATOM 1011 O O . ASN A 1 133 ? 4.092 -1.342 -19.730 1.00 79.69 133 ASN A O 1
ATOM 1015 N N . VAL A 1 134 ? 4.596 -2.130 -21.766 1.00 82.25 134 VAL A N 1
ATOM 1016 C CA . VAL A 1 134 ? 5.696 -3.011 -21.323 1.00 82.25 134 VAL A CA 1
ATOM 1017 C C . VAL A 1 134 ? 6.788 -2.276 -20.529 1.00 82.25 134 VAL A C 1
ATOM 1019 O O . VAL A 1 134 ? 7.488 -2.912 -19.749 1.00 82.25 134 VAL A O 1
ATOM 1022 N N . ILE A 1 135 ? 6.920 -0.952 -20.662 1.00 77.88 135 ILE A N 1
ATOM 1023 C CA . ILE A 1 135 ? 7.920 -0.153 -19.932 1.00 77.88 135 ILE A CA 1
ATOM 1024 C C . ILE A 1 135 ? 7.321 0.931 -19.020 1.00 77.88 135 ILE A C 1
ATOM 1026 O O . ILE A 1 135 ? 8.027 1.452 -18.164 1.00 77.88 135 ILE A O 1
ATOM 1030 N N . THR A 1 136 ? 6.037 1.270 -19.165 1.00 79.75 136 THR A N 1
ATOM 1031 C CA . THR A 1 136 ? 5.394 2.414 -18.492 1.00 79.75 136 THR A CA 1
ATOM 1032 C C . THR A 1 136 ? 4.430 1.928 -17.415 1.00 79.75 136 THR A C 1
ATOM 1034 O O . THR A 1 136 ? 3.443 1.261 -17.753 1.00 79.75 136 THR A O 1
ATOM 1037 N N . PRO A 1 137 ? 4.671 2.261 -16.135 1.00 80.56 137 PRO A N 1
ATOM 1038 C CA . PRO A 1 137 ? 3.709 1.999 -15.073 1.00 80.56 137 PRO A CA 1
ATOM 1039 C C . PRO A 1 137 ? 2.478 2.911 -15.193 1.00 80.56 137 PRO A C 1
ATOM 1041 O O . PRO A 1 137 ? 2.510 3.933 -15.876 1.00 80.56 137 PRO A O 1
ATOM 1044 N N . ARG A 1 138 ? 1.377 2.532 -14.541 1.00 80.19 138 ARG A N 1
ATOM 1045 C CA . ARG A 1 138 ? 0.224 3.426 -14.344 1.00 80.19 138 ARG A CA 1
ATOM 1046 C C . ARG A 1 138 ? 0.457 4.338 -13.140 1.00 80.19 138 ARG A C 1
ATOM 1048 O O . ARG A 1 138 ? 1.020 3.891 -12.141 1.00 80.19 138 ARG A O 1
ATOM 1055 N N . ASP A 1 139 ? -0.038 5.569 -13.213 1.00 77.75 139 ASP A N 1
ATOM 1056 C CA . ASP A 1 139 ? -0.121 6.489 -12.078 1.00 77.75 139 ASP A CA 1
ATOM 1057 C C . ASP A 1 139 ? -1.529 6.529 -11.442 1.00 77.75 139 ASP A C 1
ATOM 1059 O O . ASP A 1 139 ? -2.443 5.783 -11.819 1.00 77.75 139 ASP A O 1
ATOM 1063 N N . MET A 1 140 ? -1.701 7.417 -10.454 1.00 78.94 140 MET A N 1
ATOM 1064 C CA . MET A 1 140 ? -2.982 7.635 -9.770 1.00 78.94 140 MET A CA 1
ATOM 1065 C C .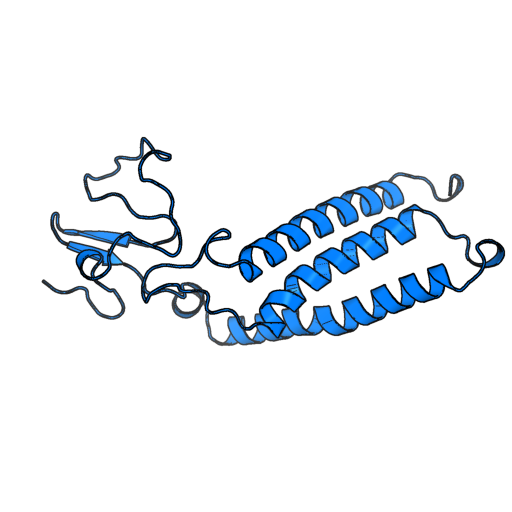 MET A 1 140 ? -4.076 8.221 -10.676 1.00 78.94 140 MET A C 1
ATOM 1067 O O . MET A 1 140 ? -5.255 8.099 -10.353 1.00 78.94 140 MET A O 1
ATOM 1071 N N . TYR A 1 141 ? -3.698 8.866 -11.781 1.00 79.00 141 TYR A N 1
ATOM 1072 C CA . TYR A 1 141 ? -4.618 9.517 -12.712 1.00 79.00 141 TYR A CA 1
ATOM 1073 C C . TYR A 1 141 ? -5.091 8.543 -13.799 1.00 79.00 141 TYR A C 1
ATOM 1075 O O . TYR A 1 141 ? -6.239 8.599 -14.233 1.00 79.00 141 TYR A O 1
ATOM 1083 N N . SER A 1 142 ? -4.240 7.596 -14.192 1.00 78.12 142 SER A N 1
ATOM 1084 C CA . SER A 1 142 ? -4.524 6.538 -15.159 1.00 78.12 142 SER A CA 1
ATOM 1085 C C . SER A 1 142 ? -5.221 5.327 -14.529 1.00 78.12 142 SER A C 1
ATOM 1087 O O . SER A 1 142 ? -5.916 4.588 -15.231 1.00 78.12 142 SER A O 1
ATOM 1089 N N . SER A 1 143 ? -5.061 5.101 -13.218 1.00 82.25 143 SER A N 1
ATOM 1090 C CA . SER A 1 143 ? -5.730 4.018 -12.488 1.00 82.25 143 SER A CA 1
ATOM 1091 C C . SER A 1 143 ? -6.394 4.506 -11.205 1.00 82.25 143 SER A C 1
ATOM 1093 O O . SER A 1 143 ? -5.738 4.796 -10.202 1.00 82.25 143 SER A O 1
ATOM 1095 N N . THR A 1 144 ? -7.728 4.479 -11.196 1.00 83.44 144 THR A N 1
ATOM 1096 C CA . THR A 1 144 ? -8.532 4.808 -10.010 1.00 83.44 144 THR A CA 1
ATOM 1097 C C . THR A 1 144 ? -8.252 3.859 -8.847 1.00 83.44 144 THR A C 1
ATOM 1099 O O . THR A 1 144 ? -8.239 4.289 -7.699 1.00 83.44 144 THR A O 1
ATOM 1102 N N . GLN A 1 145 ? -7.962 2.584 -9.117 1.00 86.88 145 GLN A N 1
ATOM 1103 C CA . GLN A 1 145 ? -7.631 1.595 -8.084 1.00 86.88 145 GLN A CA 1
ATOM 1104 C C . GLN A 1 145 ? -6.322 1.952 -7.367 1.00 86.88 145 GLN A C 1
ATOM 1106 O O . GLN A 1 145 ? -6.248 1.854 -6.143 1.00 86.88 145 GLN A O 1
ATOM 1111 N N . CYS A 1 146 ? -5.316 2.418 -8.119 1.00 85.62 146 CYS A N 1
ATOM 1112 C CA . CYS A 1 146 ? -4.056 2.910 -7.559 1.00 85.62 146 CYS A CA 1
ATOM 1113 C C . CYS A 1 146 ? -4.285 4.175 -6.718 1.00 85.62 146 CYS A C 1
ATOM 1115 O O . CYS A 1 146 ? -3.829 4.241 -5.575 1.00 85.62 146 CYS A O 1
ATOM 1117 N N . GLY A 1 147 ? -5.061 5.130 -7.242 1.00 88.31 147 GLY A N 1
ATOM 1118 C CA . GLY A 1 147 ? -5.402 6.366 -6.536 1.00 88.31 147 GLY A CA 1
ATOM 1119 C C . GLY A 1 147 ? -6.158 6.126 -5.226 1.00 88.31 147 GLY A C 1
ATOM 1120 O O . GLY A 1 147 ? -5.743 6.617 -4.178 1.00 88.31 147 GLY A O 1
ATOM 1121 N N . PHE A 1 148 ? -7.226 5.322 -5.249 1.00 90.69 148 PHE A N 1
ATOM 1122 C CA . PHE A 1 148 ? -8.008 5.014 -4.049 1.00 90.69 148 PHE A CA 1
ATOM 1123 C C . PHE A 1 148 ? -7.202 4.227 -3.017 1.00 90.69 148 PHE A C 1
ATOM 1125 O O . PHE A 1 148 ? -7.249 4.567 -1.838 1.00 90.69 148 PHE A O 1
ATOM 1132 N N . SER A 1 149 ? -6.438 3.213 -3.435 1.00 91.44 149 SER A N 1
ATOM 1133 C CA . SER A 1 149 ? -5.579 2.449 -2.520 1.00 91.44 149 SER A CA 1
ATOM 1134 C C . SER A 1 149 ? -4.587 3.368 -1.796 1.00 91.44 149 SER A C 1
ATOM 1136 O O . SER A 1 149 ? -4.518 3.344 -0.568 1.00 91.44 149 SER A O 1
ATOM 1138 N N . GLY A 1 150 ? -3.905 4.263 -2.521 1.00 90.12 150 GLY A N 1
ATOM 1139 C CA . GLY A 1 150 ? -3.004 5.247 -1.916 1.00 90.12 150 GLY A CA 1
ATOM 1140 C C . GLY A 1 150 ? -3.718 6.228 -0.980 1.00 90.12 150 GLY A C 1
ATOM 1141 O O . GLY A 1 150 ? -3.250 6.474 0.132 1.00 90.12 150 GLY A O 1
ATOM 1142 N N . ALA A 1 151 ? -4.880 6.746 -1.386 1.00 93.56 151 ALA A N 1
ATOM 1143 C CA . ALA A 1 151 ? -5.661 7.675 -0.573 1.00 93.56 151 ALA A CA 1
ATOM 1144 C C . ALA A 1 151 ? -6.124 7.041 0.748 1.00 93.56 151 ALA A C 1
ATOM 1146 O O . ALA A 1 151 ? -5.936 7.630 1.812 1.00 93.56 151 ALA A O 1
ATOM 1147 N N . PHE A 1 152 ? -6.671 5.822 0.703 1.00 94.69 152 PHE A N 1
ATOM 1148 C CA . PHE A 1 152 ? -7.098 5.092 1.900 1.00 94.69 152 PHE A CA 1
ATOM 1149 C C . PHE A 1 152 ? -5.923 4.701 2.796 1.00 94.69 152 PHE A C 1
ATOM 1151 O O . PHE A 1 152 ? -6.055 4.745 4.018 1.00 94.69 152 PHE A O 1
ATOM 1158 N N . PHE A 1 153 ? -4.764 4.384 2.215 1.00 95.44 153 PHE A N 1
ATOM 1159 C CA . PHE A 1 153 ? -3.555 4.096 2.979 1.00 95.44 153 PHE A CA 1
ATOM 1160 C C . PHE A 1 153 ? -3.112 5.318 3.793 1.00 95.44 153 PHE A C 1
ATOM 1162 O O . PHE A 1 153 ? -2.910 5.229 5.007 1.00 95.44 153 PHE A O 1
ATOM 1169 N N . ILE A 1 154 ? -3.014 6.484 3.147 1.00 95.50 154 ILE A N 1
ATOM 1170 C CA . ILE A 1 154 ? -2.594 7.729 3.804 1.00 95.50 154 ILE A CA 1
ATOM 1171 C C . ILE A 1 154 ? -3.646 8.174 4.827 1.00 95.50 154 ILE A C 1
ATOM 1173 O O . ILE A 1 154 ? -3.314 8.440 5.980 1.00 95.50 154 ILE A O 1
ATOM 1177 N N . ALA A 1 155 ? -4.927 8.198 4.449 1.00 95.25 155 ALA A N 1
ATOM 1178 C CA . ALA A 1 155 ? -6.004 8.592 5.355 1.00 95.25 155 ALA A CA 1
ATOM 1179 C C . ALA A 1 155 ? -6.103 7.657 6.574 1.00 95.25 155 ALA A C 1
ATOM 1181 O O . ALA A 1 155 ? -6.249 8.125 7.705 1.00 95.25 155 ALA A O 1
ATOM 1182 N N . GLY A 1 156 ? -5.981 6.344 6.360 1.00 94.94 156 GLY A N 1
ATOM 1183 C CA . GLY A 1 156 ? -6.018 5.336 7.416 1.00 94.94 156 GLY A CA 1
ATOM 1184 C C . GLY A 1 156 ? -4.837 5.444 8.377 1.00 94.94 156 GLY A C 1
ATOM 1185 O O . GLY A 1 156 ? -5.045 5.483 9.589 1.00 94.94 156 GLY A O 1
ATOM 1186 N N . THR A 1 157 ? -3.607 5.563 7.863 1.00 94.81 157 THR A N 1
ATOM 1187 C CA . THR A 1 157 ? -2.398 5.689 8.702 1.00 94.81 157 THR A CA 1
ATOM 1188 C C . THR A 1 157 ? -2.381 6.976 9.518 1.00 94.81 157 THR A C 1
ATOM 1190 O O . THR A 1 157 ? -2.086 6.922 10.713 1.00 94.81 157 THR A O 1
ATOM 1193 N N . LEU A 1 158 ? -2.741 8.119 8.926 1.00 94.75 158 LEU A N 1
ATOM 1194 C CA . LEU A 1 158 ? -2.818 9.390 9.649 1.00 94.75 158 LEU A CA 1
ATOM 1195 C C . LEU A 1 158 ? -3.866 9.321 10.760 1.00 94.75 158 LEU A C 1
ATOM 1197 O O . LEU A 1 158 ? -3.556 9.603 11.914 1.00 94.75 158 LEU A O 1
ATOM 1201 N N . THR A 1 159 ? -5.072 8.845 10.439 1.00 93.31 159 THR A N 1
ATOM 1202 C CA . THR A 1 159 ? -6.159 8.707 11.417 1.00 93.31 159 THR A CA 1
ATOM 1203 C C . THR A 1 159 ? -5.765 7.762 12.556 1.00 93.31 159 THR A C 1
ATOM 1205 O O . THR A 1 159 ? -5.897 8.116 13.727 1.00 93.31 159 THR A O 1
ATOM 1208 N N . ALA A 1 160 ? -5.227 6.581 12.236 1.00 92.50 160 ALA A N 1
ATOM 1209 C CA . ALA A 1 160 ? -4.795 5.606 13.234 1.00 92.50 160 ALA A CA 1
ATOM 1210 C C . ALA A 1 160 ? -3.673 6.148 14.131 1.00 92.50 160 ALA A C 1
ATOM 1212 O O . ALA A 1 160 ? -3.700 5.932 15.340 1.00 92.50 160 ALA A O 1
ATOM 1213 N N . THR A 1 161 ? -2.722 6.895 13.565 1.00 92.44 161 THR A N 1
ATOM 1214 C CA . THR A 1 161 ? -1.617 7.495 14.325 1.00 92.44 161 THR A CA 1
ATOM 1215 C C . THR A 1 161 ? -2.123 8.593 15.257 1.00 92.44 161 THR A C 1
ATOM 1217 O O . THR A 1 161 ? -1.744 8.615 16.426 1.00 92.44 161 THR A O 1
ATOM 1220 N N . THR A 1 162 ? -3.021 9.470 14.797 1.00 91.19 162 THR A N 1
ATOM 1221 C CA . THR A 1 162 ? -3.593 10.546 15.625 1.00 91.19 162 THR A CA 1
ATOM 1222 C C . THR A 1 162 ? -4.346 9.988 16.831 1.00 91.19 162 THR A C 1
ATOM 1224 O O . THR A 1 162 ? -4.090 10.393 17.966 1.00 91.19 162 THR A O 1
ATOM 1227 N N . TRP A 1 163 ? -5.240 9.019 16.619 1.00 89.00 163 TRP A N 1
ATOM 1228 C CA . TRP A 1 163 ? -5.996 8.411 17.717 1.00 89.00 163 TRP A CA 1
ATOM 1229 C C . TRP A 1 163 ? -5.124 7.507 18.594 1.00 89.00 163 TRP A C 1
ATOM 1231 O O . TRP A 1 163 ? -5.232 7.560 19.815 1.00 89.00 163 TRP A O 1
ATOM 1241 N N . GLY A 1 164 ? -4.212 6.733 17.998 1.00 86.88 164 GLY A N 1
ATOM 1242 C CA . GLY A 1 164 ? -3.307 5.836 18.720 1.00 86.88 164 GLY A CA 1
ATOM 1243 C C . GLY A 1 164 ? -2.334 6.570 19.644 1.00 86.88 164 GLY A C 1
ATOM 1244 O O . GLY A 1 164 ? -2.156 6.177 20.794 1.00 86.88 164 GLY A O 1
ATOM 1245 N N . THR A 1 165 ? -1.752 7.677 19.182 1.00 86.19 165 THR A N 1
ATOM 1246 C CA . THR A 1 165 ? -0.885 8.525 20.021 1.00 86.19 165 THR A CA 1
ATOM 1247 C C . THR A 1 165 ? -1.667 9.207 21.138 1.00 86.19 165 THR A C 1
ATOM 1249 O O . THR A 1 165 ? -1.177 9.297 22.259 1.00 86.19 165 THR A O 1
ATOM 1252 N N . SER A 1 166 ? -2.909 9.612 20.875 1.00 85.50 166 SER A N 1
ATOM 1253 C CA . SER A 1 166 ? -3.762 10.230 21.892 1.00 85.50 166 SER A CA 1
ATOM 1254 C C . SER A 1 166 ? -4.146 9.242 23.005 1.00 85.50 166 SER A C 1
ATOM 1256 O O . SER A 1 166 ? -4.206 9.638 24.163 1.00 85.50 166 SER A O 1
ATOM 1258 N N . ILE A 1 167 ? -4.316 7.949 22.698 1.00 82.19 167 ILE A N 1
ATOM 1259 C CA . ILE A 1 167 ? -4.517 6.894 23.715 1.00 82.19 167 ILE A CA 1
ATOM 1260 C C . ILE A 1 167 ? -3.274 6.723 24.597 1.00 82.19 167 ILE A C 1
ATOM 1262 O O . ILE A 1 167 ? -3.403 6.468 25.789 1.00 82.19 167 ILE A O 1
ATOM 1266 N N . LEU A 1 168 ? -2.072 6.856 24.027 1.00 78.50 168 LEU A N 1
ATOM 1267 C CA . LEU A 1 168 ? -0.822 6.708 24.777 1.00 78.50 168 LEU A CA 1
ATOM 1268 C C . LEU A 1 168 ? -0.541 7.905 25.701 1.00 78.50 168 LEU A C 1
ATOM 1270 O O . LEU A 1 168 ? 0.085 7.741 26.744 1.00 78.50 168 LEU A O 1
ATOM 1274 N N . VAL A 1 169 ? -0.965 9.105 25.300 1.00 81.19 169 VAL A N 1
ATOM 1275 C CA . VAL A 1 169 ? -0.674 10.357 26.016 1.00 81.19 169 VAL A CA 1
ATOM 1276 C C . VAL A 1 169 ? -1.737 10.692 27.063 1.00 81.19 169 VAL A C 1
ATOM 1278 O O . VAL A 1 169 ? -1.408 11.299 28.081 1.00 81.19 169 VAL A O 1
ATOM 1281 N N . ILE A 1 170 ? -3.001 10.325 26.836 1.00 76.56 170 ILE A N 1
ATOM 1282 C CA . ILE A 1 170 ? -4.082 10.612 27.781 1.00 76.56 170 ILE A CA 1
ATOM 1283 C C . ILE A 1 170 ? -4.041 9.557 28.894 1.00 76.56 170 ILE A C 1
ATOM 1285 O O . ILE A 1 170 ? -4.220 8.370 28.613 1.00 76.56 170 ILE A O 1
ATOM 1289 N N . PRO A 1 171 ? -3.810 9.954 30.156 1.00 66.31 171 PRO A N 1
ATOM 1290 C CA . PRO A 1 171 ? -3.798 9.007 31.257 1.00 66.31 171 PRO A CA 1
ATOM 1291 C C . PRO A 1 171 ? -5.174 8.345 31.395 1.00 66.31 171 PRO A C 1
ATOM 1293 O O . PRO A 1 171 ? -6.208 8.997 31.246 1.00 66.31 171 PRO A O 1
ATOM 1296 N N . ALA A 1 172 ? -5.186 7.042 31.692 1.00 64.56 172 ALA A N 1
ATOM 1297 C CA . ALA A 1 172 ? -6.400 6.220 31.751 1.00 64.56 172 ALA A CA 1
ATOM 1298 C C . ALA A 1 172 ? -7.447 6.720 32.767 1.00 64.56 172 ALA A C 1
ATOM 1300 O O . ALA A 1 172 ? -8.609 6.343 32.690 1.00 64.56 172 ALA A O 1
ATOM 1301 N N . GLU A 1 173 ? -7.043 7.578 33.704 1.00 60.91 173 GLU A N 1
ATOM 1302 C CA . GLU A 1 173 ? -7.902 8.229 34.699 1.00 60.91 173 GLU A CA 1
ATOM 1303 C C . GLU A 1 173 ? -8.675 9.455 34.178 1.00 60.91 173 GLU A C 1
ATOM 1305 O O . GLU A 1 173 ? -9.586 9.934 34.850 1.00 60.91 173 GLU A O 1
ATOM 1310 N N . ALA A 1 174 ? -8.347 9.951 32.980 1.00 58.81 174 ALA A N 1
ATOM 1311 C CA . ALA A 1 174 ? -9.072 11.019 32.287 1.00 58.81 174 ALA A CA 1
ATOM 1312 C C . ALA A 1 174 ? -10.049 10.492 31.209 1.00 58.81 174 ALA A C 1
ATOM 1314 O O . ALA A 1 174 ? -10.628 11.289 30.466 1.00 58.81 174 ALA A O 1
ATOM 1315 N N . LEU A 1 175 ? -10.199 9.163 31.107 1.00 55.25 175 LEU A N 1
ATOM 1316 C CA . LEU A 1 175 ? -10.874 8.428 30.032 1.00 55.25 175 LEU A CA 1
ATOM 1317 C C . LEU A 1 175 ? -12.202 7.794 30.486 1.00 55.25 175 LEU A C 1
ATOM 1319 O O . LEU A 1 175 ? -13.178 7.835 29.694 1.00 55.25 175 LEU A O 1
#

Radius of gyration: 22.72 Å; chains: 1; bounding box: 51×37×66 Å

Foldseek 3Di:
DADDPPWHWPVVDDLDDAQDDDPVVDDDDPDDQDDDDGPPWAWDDPDNPTIITDWPPVCPVPDDPVVVVVLLVVLVVLVVVLVVLVVVVVCVVPDDCVPPVDDVLVNLLSVLSNLQSVLSVLCVVVVDPQAPDGRHGHDCVRDVSNVSSVVSNVSSVVSNCVSVVVVVPDPPVVD

pLDDT: mean 77.33, std 15.62, range [37.5, 95.5]

Secondary structure (DSSP, 8-state):
-PPPTT-EEGGGS-S-SSS---TTS-----SSS---PPTT--EEEEETTEEEE--S-HHHHHS-HHHHHHHHHHHHHHHHHHHHHHHHHHHHHHS-HHHHT--HHHHHHHHHHHHHHHHHHHHHHH----BSSSS-B--TTT-HHHHHHHHHHHHHHHHHHHHHHHHHHS-GGG-

Sequence (175 aa):
MSCPVPFLSAADFPPTGGCEYSVSDIMGKIIDGNLADLPGRLCSAVTSTLTCCLPCNKQKWTYTNEFNRNLDVAFWLNVPSLIALVLLLITFAALPAKQSHRHYLNIGLCVGLSLLCIAFVIPLASRPDYCYNVITPRDMYSSTQCGFSGAFFIAGTLTATTWGTSILVIPAEAL

Organism: NCBI:txid1276532